Protein AF-A0A833RWP4-F1 (afdb_monomer_lite)

InterPro domains:
  IPR048855 Serine/threonine-protein phosphatase 2A regulatory subunit B'' subunit alpha/beta/delta, EF-hand [PF21161] (85-143)

Foldseek 3Di:
DDDDDDDPPPPPPPDPVVVVVVVVVVVPDPDPPPPVVVVVVVVVVVVVPPPPPPPDPPCPVVDDPPDDPPDDDDPPDPLVQLLVLLQVLLVPDVVSKDALVSLQSNCVSNVHDSVCSVVLCVQLVCVVVRIHHSVSSSVSSVD

Structure (mmCIF, N/CA/C/O backbone):
data_AF-A0A833RWP4-F1
#
_entry.id   AF-A0A833RWP4-F1
#
loop_
_atom_site.group_PDB
_atom_site.id
_atom_site.type_symbol
_atom_site.label_atom_id
_atom_site.label_alt_id
_atom_site.label_comp_id
_atom_site.label_asym_id
_atom_site.label_entity_id
_atom_site.label_seq_id
_atom_site.pdbx_PDB_ins_code
_atom_site.Cartn_x
_atom_site.Cartn_y
_atom_site.Cartn_z
_atom_site.occupancy
_atom_site.B_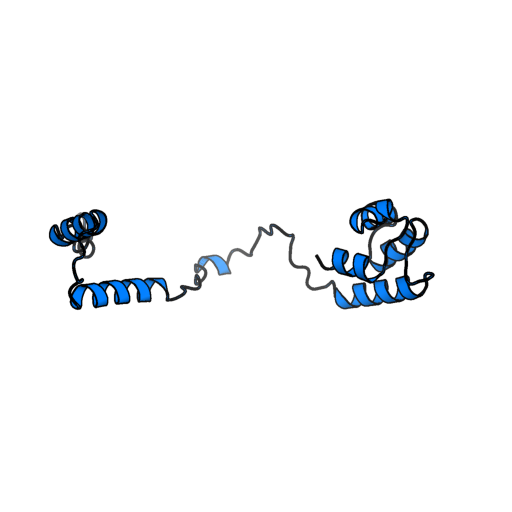iso_or_equiv
_atom_site.auth_seq_id
_atom_site.auth_comp_id
_atom_site.auth_asym_id
_atom_site.auth_atom_id
_atom_site.pdbx_PDB_model_num
ATOM 1 N N . MET A 1 1 ? -36.806 11.757 59.387 1.00 34.19 1 MET A N 1
ATOM 2 C CA . MET A 1 1 ? -35.600 11.684 60.246 1.00 34.19 1 MET A CA 1
ATOM 3 C C . MET A 1 1 ? -34.669 10.656 59.614 1.00 34.19 1 MET A C 1
ATOM 5 O O . MET A 1 1 ? -35.137 9.564 59.340 1.00 34.19 1 MET A O 1
ATOM 9 N N . ARG A 1 2 ? -33.546 11.095 59.019 1.00 34.88 2 ARG A N 1
ATOM 10 C CA . ARG A 1 2 ? -32.184 11.114 59.618 1.00 34.88 2 ARG A CA 1
ATOM 11 C C . ARG A 1 2 ? -31.725 9.684 59.952 1.00 34.88 2 ARG A C 1
ATOM 13 O O . ARG A 1 2 ? -32.341 9.083 60.816 1.00 34.88 2 ARG A O 1
ATOM 20 N N . ALA A 1 3 ? -30.813 9.045 59.218 1.00 35.41 3 ALA A N 1
ATOM 21 C CA . ALA A 1 3 ? -29.395 9.337 58.917 1.00 35.41 3 ALA A CA 1
ATOM 22 C C . ALA A 1 3 ? -28.571 8.172 59.514 1.00 35.41 3 ALA A C 1
ATOM 24 O O . ALA A 1 3 ? -28.760 7.845 60.678 1.00 35.41 3 ALA A O 1
ATOM 25 N N . ASP A 1 4 ? -27.783 7.484 58.678 1.00 38.22 4 ASP A N 1
ATOM 26 C CA . ASP A 1 4 ? -26.316 7.343 58.824 1.00 38.22 4 ASP A CA 1
ATOM 27 C C . ASP A 1 4 ? -25.888 6.164 59.727 1.00 38.22 4 ASP A C 1
ATOM 29 O O . ASP A 1 4 ? -26.556 5.843 60.694 1.00 38.22 4 ASP A O 1
ATOM 33 N N . MET A 1 5 ? -24.810 5.415 59.506 1.00 33.81 5 MET A N 1
ATOM 34 C CA . MET A 1 5 ? -23.661 5.573 58.625 1.00 33.81 5 MET A CA 1
ATOM 35 C C . MET A 1 5 ? -22.983 4.201 58.496 1.00 33.81 5 MET A C 1
ATOM 37 O O . MET A 1 5 ? -23.040 3.352 59.386 1.00 33.81 5 MET A O 1
ATOM 41 N N . ARG A 1 6 ? -22.293 4.025 57.375 1.00 50.62 6 ARG A N 1
ATOM 42 C CA . ARG A 1 6 ? -21.209 3.065 57.140 1.00 50.62 6 ARG A CA 1
ATOM 43 C C . ARG A 1 6 ? -20.374 2.785 58.396 1.00 50.62 6 ARG A C 1
ATOM 45 O O . ARG A 1 6 ? -19.827 3.718 58.969 1.00 50.62 6 ARG A O 1
ATOM 52 N N . LEU A 1 7 ? -20.161 1.514 58.746 1.00 42.75 7 LEU A N 1
ATOM 53 C CA . LEU A 1 7 ? -19.133 1.166 59.741 1.00 42.75 7 LEU A CA 1
ATOM 54 C C . LEU A 1 7 ? -18.584 -0.266 59.622 1.00 42.75 7 LEU A C 1
ATOM 56 O O . LEU A 1 7 ? -18.184 -0.874 60.606 1.00 42.75 7 LEU A O 1
ATOM 60 N N . ARG A 1 8 ? -18.512 -0.811 58.399 1.00 46.34 8 ARG A N 1
ATOM 61 C CA . ARG A 1 8 ? -17.727 -2.033 58.107 1.00 46.34 8 ARG A CA 1
ATOM 62 C C . ARG A 1 8 ? -16.390 -1.757 57.405 1.00 46.34 8 ARG A C 1
ATOM 64 O O . ARG A 1 8 ? -15.714 -2.693 57.006 1.00 46.34 8 ARG A O 1
ATOM 71 N N . ASP A 1 9 ? -15.988 -0.486 57.325 1.00 38.78 9 ASP A N 1
ATOM 72 C CA . ASP A 1 9 ? -14.748 -0.036 56.665 1.00 38.78 9 ASP A CA 1
ATOM 73 C C . ASP A 1 9 ? -13.666 0.468 57.646 1.00 38.78 9 ASP A C 1
ATOM 75 O O . ASP A 1 9 ? -12.576 0.865 57.248 1.00 38.78 9 ASP A O 1
ATOM 79 N N . LEU A 1 10 ? -13.931 0.458 58.958 1.00 42.38 10 LEU A N 1
ATOM 80 C CA . LEU A 1 10 ? -13.012 1.047 59.945 1.00 42.38 10 LEU A CA 1
ATOM 81 C C . LEU A 1 10 ? -11.942 0.091 60.488 1.00 42.38 10 LEU A C 1
ATOM 83 O O . LEU A 1 10 ? -11.020 0.540 61.160 1.00 42.38 10 LEU A O 1
ATOM 87 N N . SER A 1 11 ? -11.973 -1.200 60.145 1.00 44.47 11 SER A N 1
ATOM 88 C CA . SER A 1 11 ? -11.003 -2.154 60.706 1.00 44.47 11 SER A CA 1
ATOM 89 C C . SER A 1 11 ? -9.595 -2.060 60.105 1.00 44.47 11 SER A C 1
ATOM 91 O O . SER A 1 11 ? -8.667 -2.605 60.692 1.00 44.47 11 SER A O 1
ATOM 93 N N . LEU A 1 12 ? -9.402 -1.420 58.945 1.00 46.38 12 LEU A N 1
ATOM 94 C CA . LEU A 1 12 ? -8.106 -1.450 58.244 1.00 46.38 12 LEU A CA 1
ATOM 95 C C . LEU A 1 12 ? -7.245 -0.201 58.477 1.00 46.38 12 LEU A C 1
ATOM 97 O O . LEU A 1 12 ? -6.048 -0.223 58.205 1.00 46.38 12 LEU A O 1
ATOM 101 N N . ARG A 1 13 ? -7.833 0.891 58.985 1.00 45.78 13 ARG A N 1
ATOM 102 C CA . ARG A 1 13 ? -7.121 2.163 59.215 1.00 45.78 13 ARG A CA 1
ATOM 103 C C . ARG A 1 13 ? -6.704 2.406 60.664 1.00 45.78 13 ARG A C 1
ATOM 105 O O . ARG A 1 13 ? -5.991 3.372 60.914 1.00 45.78 13 ARG A O 1
ATOM 112 N N . GLN A 1 14 ? -7.131 1.558 61.594 1.00 48.16 14 GLN A N 1
ATOM 113 C CA . GLN A 1 14 ? -6.995 1.799 63.032 1.00 48.16 14 GLN A CA 1
ATOM 114 C C . GLN A 1 14 ? -6.242 0.683 63.756 1.00 48.16 14 GLN A C 1
ATOM 116 O O . GLN A 1 14 ? -6.437 0.485 64.949 1.00 48.16 14 GLN A O 1
ATOM 121 N N . ASP A 1 15 ? -5.387 -0.042 63.034 1.00 47.50 15 ASP A N 1
ATOM 122 C CA . ASP A 1 15 ? -4.492 -1.026 63.632 1.00 47.50 15 ASP A CA 1
ATOM 123 C C . ASP A 1 15 ? -3.095 -0.387 63.793 1.00 47.50 15 ASP A C 1
ATOM 125 O O . ASP A 1 15 ? -2.346 -0.287 62.811 1.00 47.50 15 ASP A O 1
ATOM 129 N N . PRO A 1 16 ? -2.768 0.170 64.979 1.00 53.28 16 PRO A N 1
ATOM 130 C CA . PRO A 1 16 ? -1.506 0.873 65.215 1.00 53.28 16 PRO A CA 1
ATOM 131 C C . PRO A 1 16 ? -0.289 -0.041 65.017 1.00 53.28 16 PRO A C 1
ATOM 133 O O . PRO A 1 16 ? 0.765 0.438 64.592 1.00 53.28 16 PRO A O 1
ATOM 136 N N . ASP A 1 17 ? -0.469 -1.349 65.215 1.00 59.44 17 ASP A N 1
ATOM 137 C CA . ASP A 1 17 ? 0.570 -2.367 65.061 1.00 59.44 17 ASP A CA 1
ATOM 138 C C . ASP A 1 17 ? 1.024 -2.491 63.600 1.00 59.44 17 ASP A C 1
ATOM 140 O O . ASP A 1 17 ? 2.218 -2.482 63.302 1.00 59.44 17 ASP A O 1
ATOM 144 N N . LEU A 1 18 ? 0.087 -2.478 62.645 1.00 57.81 18 LEU A N 1
ATOM 145 C CA . LEU A 1 18 ? 0.407 -2.646 61.222 1.00 57.81 18 LEU A CA 1
ATOM 146 C C . LEU A 1 18 ? 1.238 -1.477 60.668 1.00 57.81 18 LEU A C 1
ATOM 148 O O . LEU A 1 18 ? 2.107 -1.657 59.810 1.00 57.81 18 LEU A O 1
ATOM 152 N N . ARG A 1 19 ? 0.982 -0.257 61.160 1.00 59.06 19 ARG A N 1
ATOM 153 C CA . ARG A 1 19 ? 1.731 0.942 60.756 1.00 59.06 19 ARG A CA 1
ATOM 154 C C . ARG A 1 19 ? 3.154 0.913 61.314 1.00 59.06 19 ARG A C 1
ATOM 156 O O . ARG A 1 19 ? 4.088 1.326 60.627 1.00 59.06 19 ARG A O 1
ATOM 163 N N . GLN A 1 20 ? 3.314 0.398 62.530 1.00 59.69 20 GLN A N 1
ATOM 164 C CA . GLN A 1 20 ? 4.598 0.229 63.202 1.00 59.69 20 GLN A CA 1
ATOM 165 C C . GLN A 1 20 ? 5.426 -0.906 62.576 1.00 59.69 20 GLN A C 1
ATOM 167 O O . GLN A 1 20 ? 6.637 -0.754 62.400 1.00 59.69 20 GLN A O 1
ATOM 172 N N . GLU A 1 21 ? 4.778 -1.985 62.133 1.00 61.53 21 GLU A N 1
ATOM 173 C CA . GLU A 1 21 ? 5.408 -3.084 61.394 1.00 61.53 21 GLU A CA 1
ATOM 174 C C . GLU A 1 21 ? 5.876 -2.652 59.992 1.00 61.53 21 GLU A C 1
ATOM 176 O O . GLU A 1 21 ? 7.023 -2.913 59.625 1.00 61.53 21 GLU A O 1
ATOM 181 N N . LEU A 1 22 ? 5.065 -1.901 59.231 1.00 60.78 22 LEU A N 1
ATOM 182 C CA . LEU A 1 22 ? 5.480 -1.337 57.932 1.00 60.78 22 LEU A CA 1
ATOM 183 C C . LEU A 1 22 ? 6.630 -0.328 58.072 1.00 60.78 22 LEU A C 1
ATOM 185 O O . LEU A 1 22 ? 7.562 -0.331 57.266 1.00 60.78 22 LEU A O 1
ATOM 189 N N . ALA A 1 23 ? 6.597 0.511 59.112 1.00 63.44 23 ALA A N 1
ATOM 190 C CA . ALA A 1 23 ? 7.672 1.456 59.415 1.00 63.44 23 ALA A CA 1
ATOM 191 C C . ALA A 1 23 ? 8.965 0.767 59.892 1.00 63.44 23 ALA A C 1
ATOM 193 O O . ALA A 1 23 ? 10.047 1.345 59.787 1.00 63.44 23 ALA A O 1
ATOM 194 N N . SER A 1 24 ? 8.874 -0.452 60.425 1.00 59.69 24 SER A N 1
ATOM 195 C CA . SER A 1 24 ? 10.036 -1.263 60.814 1.00 59.69 24 SER A CA 1
ATOM 196 C C . SER A 1 24 ? 10.620 -2.020 59.615 1.00 59.69 24 SER A C 1
ATOM 198 O O . SER A 1 24 ? 11.838 -2.097 59.483 1.00 59.69 24 SER A O 1
ATOM 200 N N . LEU A 1 25 ? 9.771 -2.461 58.677 1.00 59.75 25 LEU A N 1
ATOM 201 C CA . LEU A 1 25 ? 10.186 -3.035 57.390 1.00 59.75 25 LEU A CA 1
ATOM 202 C C . LEU A 1 25 ? 10.921 -2.006 56.512 1.00 59.75 25 LEU A C 1
ATOM 204 O O . LEU A 1 25 ? 11.966 -2.306 55.943 1.00 59.75 25 LEU A O 1
ATOM 208 N N . ALA A 1 26 ? 10.416 -0.768 56.448 1.00 57.75 26 ALA A N 1
ATOM 209 C CA . ALA A 1 26 ? 11.039 0.323 55.692 1.00 57.75 26 ALA A CA 1
ATOM 210 C C . ALA A 1 26 ? 12.413 0.751 56.246 1.00 57.75 26 ALA A C 1
ATOM 212 O O . ALA A 1 26 ? 13.195 1.373 55.531 1.00 57.75 26 ALA A O 1
ATOM 213 N N . ARG A 1 27 ? 12.714 0.413 57.508 1.00 60.09 27 ARG A N 1
ATOM 214 C CA . ARG A 1 27 ? 14.002 0.685 58.164 1.00 60.09 27 ARG A CA 1
ATOM 215 C C . ARG A 1 27 ? 15.031 -0.441 57.998 1.00 60.09 27 ARG A C 1
ATOM 217 O O . ARG A 1 27 ? 16.122 -0.326 58.543 1.00 60.09 27 ARG A O 1
ATOM 224 N N . GLY A 1 28 ? 14.715 -1.492 57.234 1.00 56.56 28 GLY A N 1
ATOM 225 C CA . GLY A 1 28 ? 15.675 -2.542 56.880 1.00 56.56 28 GLY A CA 1
ATOM 226 C C . GLY A 1 28 ? 16.043 -3.478 58.033 1.00 56.56 28 GLY A C 1
ATOM 227 O O . GLY A 1 28 ? 17.119 -4.062 58.019 1.00 56.56 28 GLY A O 1
ATOM 228 N N . CYS A 1 29 ? 15.182 -3.624 59.044 1.00 55.47 29 CYS A N 1
ATOM 229 C CA . CYS A 1 29 ? 15.379 -4.661 60.051 1.00 55.47 29 CYS A CA 1
ATOM 230 C C . CYS A 1 29 ? 15.050 -6.029 59.437 1.00 55.47 29 CYS A C 1
ATOM 232 O O . CYS A 1 29 ? 13.914 -6.251 59.013 1.00 55.47 29 CYS A O 1
ATOM 234 N N . ASP A 1 30 ? 16.026 -6.942 59.432 1.00 54.72 30 ASP A N 1
ATOM 235 C CA . ASP A 1 30 ? 15.910 -8.341 58.995 1.00 54.72 30 ASP A CA 1
ATOM 236 C C . ASP A 1 30 ? 15.014 -9.165 59.936 1.00 54.72 30 ASP A C 1
ATOM 238 O O . ASP A 1 30 ? 15.427 -10.130 60.583 1.00 54.72 30 ASP A O 1
ATOM 242 N N . PHE A 1 31 ? 13.747 -8.778 60.047 1.00 48.62 31 PHE A N 1
ATOM 243 C CA . PHE A 1 31 ? 12.767 -9.550 60.781 1.00 48.62 31 PHE A CA 1
ATOM 244 C C . PHE A 1 31 ? 12.340 -10.724 59.905 1.00 48.62 31 PHE A C 1
ATOM 246 O O . PHE A 1 31 ? 11.753 -10.545 58.832 1.00 48.62 31 PHE A O 1
ATOM 253 N N . VAL A 1 32 ? 12.608 -11.948 60.363 1.00 56.78 32 VAL A N 1
ATOM 254 C CA . VAL A 1 32 ? 11.965 -13.145 59.817 1.00 56.78 32 VAL A CA 1
ATOM 255 C C . VAL A 1 32 ? 10.464 -12.970 60.026 1.00 56.78 32 VAL A C 1
ATOM 257 O O . VAL A 1 32 ? 9.928 -13.256 61.092 1.00 56.78 32 VAL A O 1
ATOM 260 N N . LEU A 1 33 ? 9.794 -12.455 58.993 1.00 54.38 33 LEU A N 1
ATOM 261 C CA . LEU A 1 33 ? 8.356 -12.221 58.960 1.00 54.38 33 LEU A CA 1
ATOM 262 C C . LEU A 1 33 ? 7.622 -13.450 59.519 1.00 54.38 33 LEU A C 1
ATOM 264 O O . LEU A 1 33 ? 7.734 -14.529 58.914 1.00 54.38 33 LEU A O 1
ATOM 268 N N . PRO A 1 34 ? 6.865 -13.314 60.628 1.00 57.75 34 PRO A N 1
ATOM 269 C CA . PRO A 1 34 ? 6.107 -14.413 61.200 1.00 57.75 34 PRO A CA 1
ATOM 270 C C . PRO A 1 34 ? 5.225 -15.039 60.122 1.00 57.75 34 PRO A C 1
ATOM 272 O O . PRO A 1 34 ? 4.631 -14.333 59.304 1.00 57.75 34 PRO A O 1
ATOM 275 N N . SER A 1 35 ? 5.098 -16.367 60.103 1.00 56.72 35 SER A N 1
ATOM 276 C CA . SER A 1 35 ? 4.358 -17.103 59.059 1.00 56.72 35 SER A CA 1
ATOM 277 C C . SER A 1 35 ? 2.920 -16.606 58.836 1.00 56.72 35 SER A C 1
ATOM 279 O O . SER A 1 35 ? 2.370 -16.765 57.743 1.00 56.72 35 SER A O 1
ATOM 281 N N . ARG A 1 36 ? 2.314 -15.949 59.835 1.00 57.09 36 ARG A N 1
ATOM 282 C CA . ARG A 1 36 ? 1.007 -15.286 59.703 1.00 57.09 36 ARG A CA 1
ATOM 283 C C . ARG A 1 36 ? 1.037 -14.083 58.753 1.00 57.09 36 ARG A C 1
ATOM 285 O O . ARG A 1 36 ? 0.096 -13.898 57.985 1.00 57.09 36 ARG A O 1
ATOM 292 N N . PHE A 1 37 ? 2.122 -13.314 58.746 1.00 59.56 37 PHE A N 1
ATOM 293 C CA . PHE A 1 37 ? 2.287 -12.141 57.891 1.00 59.56 37 PHE A CA 1
ATOM 294 C C . PHE A 1 37 ? 2.510 -12.536 56.427 1.00 59.56 37 PHE A C 1
ATOM 296 O O . PHE A 1 37 ? 1.868 -11.995 55.528 1.00 59.56 37 PHE A O 1
ATOM 303 N N . LYS A 1 38 ? 3.313 -13.583 56.179 1.00 61.28 38 LYS A N 1
ATOM 304 C CA . LYS A 1 38 ? 3.478 -14.169 54.834 1.00 61.28 38 LYS A CA 1
ATOM 305 C C . LYS A 1 38 ? 2.152 -14.690 54.264 1.00 61.28 38 LYS A C 1
ATOM 307 O O . LYS A 1 38 ? 1.884 -14.492 53.081 1.00 61.28 38 LYS A O 1
ATOM 312 N N . LYS A 1 39 ? 1.293 -15.303 55.094 1.00 62.34 39 LYS A N 1
ATOM 313 C CA . LYS A 1 39 ? -0.064 -15.718 54.682 1.00 62.34 39 LYS A CA 1
ATOM 314 C C . LYS A 1 39 ? -0.954 -14.523 54.322 1.00 62.34 39 LYS A C 1
ATOM 316 O O . LYS A 1 39 ? -1.614 -14.575 53.289 1.00 62.34 39 LYS A O 1
ATOM 321 N N . ARG A 1 40 ? -0.942 -13.444 55.118 1.00 59.94 40 ARG A N 1
ATOM 322 C CA . ARG A 1 40 ? -1.719 -12.219 54.830 1.00 59.94 40 ARG A CA 1
ATOM 323 C C . ARG A 1 40 ? -1.253 -11.521 53.550 1.00 59.94 40 ARG A C 1
ATOM 325 O O . ARG A 1 40 ? -2.093 -11.143 52.743 1.00 59.94 40 ARG A O 1
ATOM 332 N N . LEU A 1 41 ? 0.057 -11.421 53.320 1.00 61.50 41 LEU A N 1
ATOM 333 C CA . LEU A 1 41 ? 0.611 -10.851 52.085 1.00 61.50 41 LEU A CA 1
ATOM 334 C C . LEU A 1 41 ? 0.249 -11.680 50.849 1.00 61.50 41 LEU A C 1
ATOM 336 O O . LEU A 1 41 ? -0.171 -11.114 49.843 1.00 61.50 41 LEU A O 1
ATOM 340 N N . LYS A 1 42 ? 0.340 -13.016 50.922 1.00 61.12 42 LYS A N 1
ATOM 341 C CA . LYS A 1 42 ? -0.090 -13.880 49.811 1.00 61.12 42 LYS A CA 1
ATOM 342 C C . LYS A 1 42 ? -1.591 -13.777 49.537 1.00 61.12 42 LYS A C 1
ATOM 344 O O . LYS A 1 42 ? -1.974 -13.735 48.374 1.00 61.12 42 LYS A O 1
ATOM 349 N N . ALA A 1 43 ? -2.423 -13.673 50.576 1.00 59.97 43 ALA A N 1
ATOM 350 C CA . ALA A 1 43 ? -3.859 -13.453 50.410 1.00 59.97 43 ALA A CA 1
ATOM 351 C C . ALA A 1 43 ? -4.156 -12.113 49.709 1.00 59.97 43 ALA A C 1
ATOM 353 O O . ALA A 1 43 ? -4.962 -12.074 48.785 1.00 59.97 43 ALA A O 1
ATOM 354 N N . PHE A 1 44 ? -3.451 -11.036 50.069 1.00 57.34 44 PHE A N 1
ATOM 355 C CA . PHE A 1 44 ? -3.568 -9.742 49.385 1.00 57.34 44 PHE A CA 1
ATOM 356 C C . PHE A 1 44 ? -3.085 -9.786 47.927 1.00 57.34 44 PHE A C 1
ATOM 358 O O . PHE A 1 44 ? -3.713 -9.199 47.047 1.00 57.34 44 PHE A O 1
ATOM 365 N N . GLN A 1 45 ? -1.998 -10.508 47.649 1.00 58.72 45 GLN A N 1
ATOM 366 C CA . GLN A 1 45 ? -1.455 -10.644 46.296 1.00 58.72 45 GLN A CA 1
ATOM 367 C C . GLN A 1 45 ? -2.374 -11.484 45.390 1.00 58.72 45 GLN A C 1
ATOM 369 O O . GLN A 1 45 ? -2.493 -11.187 44.203 1.00 58.72 45 GLN A O 1
ATOM 374 N N . GLN A 1 46 ? -3.084 -12.472 45.950 1.00 56.16 46 GLN A N 1
ATOM 375 C CA . GLN A 1 46 ? -4.065 -13.292 45.229 1.00 56.16 46 GLN A CA 1
ATOM 376 C C . GLN A 1 46 ? -5.343 -12.513 44.868 1.00 56.16 46 GLN A C 1
ATOM 378 O O . GLN A 1 46 ? -5.923 -12.751 43.812 1.00 56.16 46 GLN A O 1
ATOM 383 N N . VAL A 1 47 ? -5.748 -11.536 45.690 1.00 50.81 47 VAL A N 1
ATOM 384 C CA . VAL A 1 47 ? -6.872 -10.633 45.36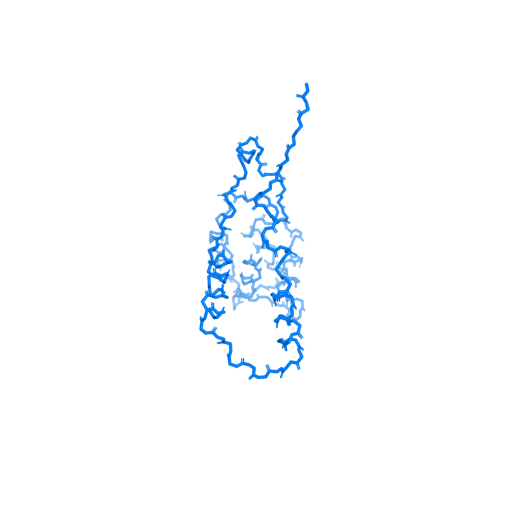9 1.00 50.81 47 VAL A CA 1
ATOM 385 C C . VAL A 1 47 ? -6.515 -9.680 44.219 1.00 50.81 47 VAL A C 1
ATOM 387 O O . VAL A 1 47 ? -7.364 -9.407 43.381 1.00 50.81 47 VAL A O 1
ATOM 390 N N . GLN A 1 48 ? -5.256 -9.244 44.118 1.00 50.94 48 GLN A N 1
ATOM 391 C CA . GLN A 1 48 ? -4.767 -8.384 43.025 1.00 50.94 48 GLN A CA 1
ATOM 392 C C . GLN A 1 48 ? -4.468 -9.150 41.717 1.00 50.94 48 GLN A C 1
ATOM 394 O O . GLN A 1 48 ? -4.493 -8.560 40.642 1.00 50.94 48 GLN A O 1
ATOM 399 N N . THR A 1 49 ? -4.183 -10.460 41.778 1.00 42.19 49 THR A N 1
ATOM 400 C CA . THR A 1 49 ? -3.888 -11.293 40.586 1.00 42.19 49 THR A CA 1
ATOM 401 C C . THR A 1 49 ? -5.096 -12.012 40.005 1.00 42.19 49 THR A C 1
ATOM 403 O O . THR A 1 49 ? -4.988 -12.601 38.925 1.00 42.19 49 THR A O 1
ATOM 406 N N . ARG A 1 50 ? -6.278 -11.913 40.626 1.00 43.88 50 ARG A N 1
ATOM 407 C CA . ARG A 1 50 ? -7.507 -12.149 39.874 1.00 43.88 50 ARG A CA 1
ATOM 408 C C . ARG A 1 50 ? -7.655 -10.965 38.931 1.00 43.88 50 ARG A C 1
ATOM 410 O O . ARG A 1 50 ? -8.159 -9.924 39.323 1.00 43.88 50 ARG A O 1
ATOM 417 N N . LYS A 1 51 ? -7.138 -11.143 37.714 1.00 43.25 51 LYS A N 1
ATOM 418 C CA . LYS A 1 51 ? -7.396 -10.325 36.532 1.00 43.25 51 LYS A CA 1
ATOM 419 C C . LYS A 1 51 ? -8.903 -10.089 36.472 1.00 43.25 51 LYS A C 1
ATOM 421 O O . LYS A 1 51 ? -9.650 -10.925 35.971 1.00 43.25 51 LYS A O 1
ATOM 426 N N . GLU A 1 52 ? -9.339 -8.997 37.085 1.00 48.66 52 GLU A N 1
ATOM 427 C CA . GLU A 1 52 ? -10.656 -8.434 36.892 1.00 48.66 52 GLU A CA 1
ATOM 428 C C . GLU A 1 52 ? -10.618 -7.922 35.461 1.00 48.66 52 GLU A C 1
ATOM 430 O O . GLU A 1 52 ? -10.133 -6.833 35.164 1.00 48.66 52 GLU A O 1
ATOM 435 N N . GLU A 1 53 ? -10.996 -8.807 34.541 1.00 56.34 53 GLU A N 1
ATOM 436 C CA . GLU A 1 53 ? -11.505 -8.368 33.260 1.00 56.34 53 GLU A CA 1
ATOM 437 C C . GLU A 1 53 ? -12.631 -7.383 33.593 1.00 56.34 53 GLU A C 1
ATOM 439 O O . GLU A 1 53 ? -13.568 -7.782 34.294 1.00 56.34 53 GLU A O 1
ATOM 444 N N . PRO A 1 54 ? -12.523 -6.101 33.201 1.00 47.69 54 PRO A N 1
ATOM 445 C CA . PRO A 1 54 ? -13.550 -5.132 33.528 1.00 47.69 54 PRO A CA 1
ATOM 446 C C . PRO A 1 54 ? -14.834 -5.588 32.843 1.00 47.69 54 PRO A C 1
ATOM 448 O O . PRO A 1 54 ? -14.983 -5.433 31.631 1.00 47.69 54 PRO A O 1
ATOM 451 N N . LEU A 1 55 ? -15.756 -6.176 33.608 1.00 59.50 55 LEU A N 1
ATOM 452 C CA . LEU A 1 55 ? -17.113 -6.381 33.132 1.00 59.50 55 LEU A CA 1
ATOM 453 C C . LEU A 1 55 ? -17.636 -4.991 32.774 1.00 59.50 55 LEU A C 1
ATOM 455 O O . LEU A 1 55 ? -17.622 -4.099 33.633 1.00 59.50 55 LEU A O 1
ATOM 459 N N . PRO A 1 56 ? -18.028 -4.755 31.513 1.00 59.34 56 PRO A N 1
ATOM 460 C CA . PRO A 1 56 ? -18.382 -3.417 31.107 1.00 59.34 56 PRO A CA 1
ATOM 461 C C . PRO A 1 56 ? -19.619 -2.995 31.919 1.00 59.34 56 PRO A C 1
ATOM 463 O O . PRO A 1 56 ? -20.546 -3.794 32.096 1.00 59.34 56 PRO A O 1
ATOM 466 N N . PRO A 1 57 ? -19.647 -1.764 32.464 1.00 56.38 57 PRO A N 1
ATOM 467 C CA . PRO A 1 57 ? -20.782 -1.286 33.244 1.00 56.38 57 PRO A CA 1
ATOM 468 C C . PRO A 1 57 ? -22.057 -1.423 32.407 1.00 56.38 57 PRO A C 1
ATOM 470 O O . PRO A 1 57 ? -22.019 -1.227 31.194 1.00 56.38 57 PRO A O 1
ATOM 473 N N . ALA A 1 58 ? -23.192 -1.745 33.029 1.00 56.88 58 ALA A N 1
ATOM 474 C CA . ALA A 1 58 ? -24.457 -2.041 32.341 1.00 56.88 58 ALA A CA 1
ATOM 475 C C . ALA A 1 58 ? -24.946 -0.937 31.363 1.00 56.88 58 ALA A C 1
ATOM 477 O O . ALA A 1 58 ? -25.769 -1.211 30.493 1.00 56.88 58 ALA A O 1
ATOM 478 N N . ALA A 1 59 ? -24.399 0.284 31.448 1.00 57.75 59 ALA A N 1
ATOM 479 C CA . ALA A 1 59 ? -24.606 1.383 30.497 1.00 57.75 59 ALA A CA 1
ATOM 480 C C . ALA A 1 59 ? -23.919 1.188 29.122 1.00 57.75 59 ALA A C 1
ATOM 482 O O . ALA A 1 59 ? -24.269 1.849 28.151 1.00 57.75 59 ALA A O 1
ATOM 483 N N . SER A 1 60 ? -22.961 0.266 29.011 1.00 56.62 60 SER A N 1
ATOM 484 C CA . SER A 1 60 ? -22.220 -0.043 27.774 1.00 56.62 60 SER A CA 1
ATOM 485 C C . SER A 1 60 ? -23.064 -0.701 26.675 1.00 56.62 60 SER A C 1
ATOM 487 O O . SER A 1 60 ? -22.635 -0.744 25.527 1.00 56.62 60 SER A O 1
ATOM 489 N N . ARG A 1 61 ? -24.269 -1.200 26.993 1.00 62.62 61 ARG A N 1
ATOM 490 C CA . ARG A 1 61 ? -25.194 -1.751 25.986 1.00 62.62 61 ARG A CA 1
ATOM 491 C C . ARG A 1 61 ? -25.987 -0.678 25.238 1.00 62.62 61 ARG A C 1
ATOM 493 O O . ARG A 1 61 ? -26.448 -0.963 24.139 1.00 62.62 61 ARG A O 1
ATOM 500 N N . SER A 1 62 ? -26.184 0.512 25.815 1.00 80.31 62 SER A N 1
ATOM 501 C CA . SER A 1 62 ? -27.021 1.562 25.209 1.00 80.31 62 SER A CA 1
ATOM 502 C C . SER A 1 62 ? -26.234 2.567 24.370 1.00 80.31 62 SER A C 1
ATOM 504 O O . SER A 1 62 ? -26.807 3.165 23.462 1.00 80.31 62 SER A O 1
ATOM 506 N N . ILE A 1 63 ? -24.937 2.744 24.637 1.00 84.31 63 ILE A N 1
ATOM 507 C CA . ILE A 1 63 ? -24.071 3.671 23.901 1.00 84.31 63 ILE A CA 1
ATOM 508 C C . ILE A 1 63 ? -23.010 2.862 23.144 1.00 84.31 63 ILE A C 1
ATOM 510 O O . ILE A 1 63 ? -22.100 2.320 23.775 1.00 84.31 63 ILE A O 1
ATOM 514 N N . PRO A 1 64 ? -23.094 2.779 21.803 1.00 88.44 64 PRO A N 1
ATOM 515 C CA . PRO A 1 64 ? -22.061 2.150 20.988 1.00 88.44 64 PRO A CA 1
ATOM 516 C C . PRO A 1 64 ? -20.700 2.832 21.163 1.00 88.44 64 PRO A C 1
ATOM 518 O O . PRO A 1 64 ? -20.622 4.031 21.442 1.00 88.44 64 PRO A O 1
ATOM 521 N N . THR A 1 65 ? -19.611 2.097 20.925 1.00 88.31 65 THR A N 1
ATOM 522 C CA . THR A 1 65 ? -18.271 2.693 20.844 1.00 88.31 65 THR A CA 1
ATOM 523 C C . THR A 1 65 ? -18.266 3.787 19.774 1.00 88.31 65 THR A C 1
ATOM 525 O O . THR A 1 65 ? -18.505 3.517 18.599 1.00 88.31 65 THR A O 1
ATOM 528 N N . PHE A 1 66 ? -18.012 5.033 20.177 1.00 90.75 66 PHE A N 1
ATOM 529 C CA . PHE A 1 66 ? -18.025 6.197 19.281 1.00 90.75 66 PHE A CA 1
ATOM 530 C C . PHE A 1 66 ? -16.629 6.781 19.026 1.00 90.75 66 PHE A C 1
ATOM 532 O O . PHE A 1 66 ? -16.442 7.517 18.058 1.00 90.75 66 PHE A O 1
ATOM 539 N N . TYR A 1 67 ? -15.642 6.434 19.856 1.00 92.88 67 TYR A N 1
ATOM 540 C CA . TYR A 1 67 ? -14.266 6.912 19.751 1.00 92.88 67 TYR A CA 1
ATOM 541 C C . TYR A 1 67 ? -13.316 5.785 19.336 1.00 92.88 67 TYR A C 1
ATOM 543 O O . TYR A 1 67 ? -13.253 4.746 19.990 1.00 92.88 67 TYR A O 1
ATOM 551 N N . PHE A 1 68 ? -12.562 6.012 18.256 1.00 93.25 68 PHE A N 1
ATOM 552 C CA . PHE A 1 68 ? -11.639 5.036 17.675 1.00 93.25 68 PHE A CA 1
ATOM 553 C C . PHE A 1 68 ? -10.299 5.708 17.322 1.00 93.25 68 PHE A C 1
ATOM 555 O O . PHE A 1 68 ? -10.180 6.285 16.239 1.00 93.25 68 PHE A O 1
ATOM 562 N N . PRO A 1 69 ? -9.268 5.627 18.188 1.00 93.94 69 PRO A N 1
ATOM 563 C CA . PRO A 1 69 ? -7.976 6.297 17.975 1.00 93.94 69 PRO A CA 1
ATOM 564 C C . PRO A 1 69 ? -7.259 5.915 16.673 1.00 93.94 69 PRO A C 1
ATOM 566 O O . PRO A 1 69 ? -6.449 6.679 16.159 1.00 93.94 69 PRO A O 1
ATOM 569 N N . ARG A 1 70 ? -7.528 4.710 16.160 1.00 88.62 70 ARG A N 1
ATOM 570 C CA . ARG A 1 70 ? -6.922 4.144 14.944 1.00 88.62 70 ARG A CA 1
ATOM 571 C C . ARG A 1 70 ? -7.901 4.076 13.767 1.00 88.62 70 ARG A C 1
ATOM 573 O O . ARG A 1 70 ? -7.628 3.398 12.787 1.00 88.62 70 ARG A O 1
ATOM 580 N N . GLY A 1 71 ? -9.029 4.778 13.863 1.00 89.94 71 GLY A N 1
ATOM 581 C CA . GLY A 1 71 ? -10.125 4.655 12.910 1.00 89.94 71 GLY A CA 1
ATOM 582 C C . GLY A 1 71 ? -11.060 3.496 13.246 1.00 89.94 71 GLY A C 1
ATOM 583 O O . GLY A 1 71 ? -10.748 2.619 14.054 1.00 89.94 71 GLY A O 1
ATOM 584 N N . ARG A 1 72 ? -12.259 3.534 12.661 1.00 88.81 72 ARG A N 1
ATOM 585 C CA . ARG A 1 72 ? -13.267 2.490 12.865 1.00 88.81 72 ARG A CA 1
ATOM 586 C C . ARG A 1 72 ? -12.781 1.183 12.233 1.00 88.81 72 ARG A C 1
ATOM 588 O O . ARG A 1 72 ? -12.277 1.243 11.110 1.00 88.81 72 ARG A O 1
ATOM 595 N N . PRO A 1 73 ? -12.948 0.029 12.899 1.00 86.25 73 PRO A N 1
ATOM 596 C CA . PRO A 1 73 ? -12.690 -1.252 12.259 1.00 86.25 73 PRO A CA 1
ATOM 597 C C . PRO A 1 73 ? -13.591 -1.358 11.022 1.00 86.25 73 PRO A C 1
ATOM 599 O O . PRO A 1 73 ? -14.807 -1.205 11.119 1.00 86.25 73 PRO A O 1
ATOM 602 N N . GLN A 1 74 ? -12.984 -1.515 9.847 1.00 76.19 74 GLN A N 1
ATOM 603 C CA . GLN A 1 74 ? -13.705 -1.832 8.619 1.00 76.19 74 GLN A CA 1
ATOM 604 C C . GLN A 1 74 ? -13.637 -3.339 8.405 1.00 76.19 74 GLN A C 1
ATOM 606 O O . GLN A 1 74 ? -12.552 -3.892 8.248 1.00 76.19 74 GLN A O 1
ATOM 611 N N . ASP A 1 75 ? -14.796 -3.985 8.334 1.00 62.94 75 ASP A N 1
ATOM 612 C CA . ASP A 1 75 ? -14.910 -5.442 8.194 1.00 62.94 75 ASP A CA 1
ATOM 613 C C . ASP A 1 75 ? -14.622 -5.960 6.769 1.00 62.94 75 ASP A C 1
ATOM 615 O O . ASP A 1 75 ? -14.783 -7.144 6.486 1.00 62.94 75 ASP A O 1
ATOM 619 N N . THR A 1 76 ? -14.222 -5.094 5.831 1.00 60.94 76 THR A N 1
ATOM 620 C CA . THR A 1 76 ? -14.319 -5.391 4.389 1.00 60.94 76 THR A CA 1
ATOM 621 C C . THR A 1 76 ? -13.002 -5.402 3.623 1.00 60.94 76 THR A C 1
ATOM 623 O O . THR A 1 76 ? -12.972 -5.885 2.488 1.00 60.94 76 THR A O 1
ATOM 626 N N . VAL A 1 77 ? -11.896 -4.921 4.196 1.00 68.25 77 VAL A N 1
ATOM 627 C CA . VAL A 1 77 ? -10.609 -4.937 3.489 1.00 68.25 77 VAL A CA 1
ATOM 628 C C . VAL A 1 77 ? -9.875 -6.226 3.830 1.00 68.25 77 VAL A C 1
ATOM 630 O O . VAL A 1 77 ? -9.191 -6.326 4.845 1.00 68.25 77 VAL A O 1
ATOM 633 N N . ASN A 1 78 ? -10.012 -7.231 2.966 1.00 83.62 78 ASN A N 1
ATOM 634 C CA . ASN A 1 78 ? -9.211 -8.444 3.066 1.00 83.62 78 ASN A CA 1
ATOM 635 C C . ASN A 1 78 ? -7.750 -8.104 2.719 1.00 83.62 78 ASN A C 1
ATOM 637 O O . ASN A 1 78 ? -7.362 -8.080 1.547 1.00 83.62 78 ASN A O 1
ATOM 641 N N . ILE A 1 79 ? -6.957 -7.807 3.749 1.00 87.69 79 ILE A N 1
ATOM 642 C CA . ILE A 1 79 ? -5.548 -7.410 3.647 1.00 87.69 79 ILE A CA 1
ATOM 643 C C . ILE A 1 79 ? -4.745 -8.432 2.832 1.00 87.69 79 ILE A C 1
ATOM 645 O O . ILE A 1 79 ? -3.952 -8.037 1.979 1.00 87.69 79 ILE A O 1
ATOM 649 N N . ASP A 1 80 ? -5.010 -9.729 2.996 1.00 90.38 80 ASP A N 1
ATOM 650 C CA . ASP A 1 80 ? -4.305 -10.779 2.257 1.00 90.38 80 ASP A CA 1
ATOM 651 C C . ASP A 1 80 ? -4.598 -10.724 0.752 1.00 90.38 80 ASP A C 1
ATOM 653 O O . ASP A 1 80 ? -3.698 -10.915 -0.065 1.00 90.38 80 ASP A O 1
ATOM 657 N N . THR A 1 81 ? -5.825 -10.368 0.350 1.00 92.38 81 THR A N 1
ATOM 658 C CA . THR A 1 81 ? -6.140 -10.180 -1.080 1.00 92.38 81 THR A CA 1
ATOM 659 C C . THR A 1 81 ? -5.407 -8.989 -1.689 1.00 92.38 81 THR A C 1
ATOM 661 O O . THR A 1 81 ? -5.010 -9.047 -2.856 1.00 92.38 81 THR A O 1
ATOM 664 N N . VAL A 1 82 ? -5.210 -7.914 -0.920 1.00 92.81 82 VAL A N 1
ATOM 665 C CA . VAL A 1 82 ? -4.443 -6.740 -1.359 1.00 92.81 82 VAL A CA 1
ATOM 666 C C . VAL A 1 82 ? -2.967 -7.105 -1.480 1.00 92.81 82 VAL A C 1
ATOM 668 O O . VAL A 1 82 ? -2.343 -6.799 -2.493 1.00 92.81 82 VAL A O 1
ATOM 671 N N . ILE A 1 83 ? -2.425 -7.840 -0.511 1.00 94.38 83 ILE A N 1
ATOM 672 C CA . ILE A 1 83 ? -1.032 -8.297 -0.531 1.00 94.38 83 ILE A CA 1
ATOM 673 C C . ILE A 1 83 ? -0.772 -9.223 -1.717 1.00 94.38 83 ILE A C 1
ATOM 675 O O . ILE A 1 83 ? 0.169 -8.983 -2.466 1.00 94.38 83 ILE A O 1
ATOM 679 N N . ALA A 1 84 ? -1.657 -10.185 -1.984 1.00 95.62 84 ALA A N 1
ATOM 680 C CA . ALA A 1 84 ? -1.532 -11.051 -3.153 1.00 95.62 84 ALA A CA 1
ATOM 681 C C . ALA A 1 84 ? -1.552 -10.258 -4.477 1.00 95.62 84 ALA A C 1
ATOM 683 O O . ALA A 1 84 ? -0.868 -10.615 -5.437 1.00 95.62 84 ALA A O 1
ATOM 684 N N . LYS A 1 85 ? -2.319 -9.158 -4.562 1.00 96.25 85 LYS A N 1
ATOM 685 C CA . LYS A 1 85 ? -2.290 -8.255 -5.731 1.00 96.25 85 LYS A CA 1
ATOM 686 C C . LYS A 1 85 ? -0.970 -7.495 -5.833 1.00 96.25 85 LYS A C 1
ATOM 688 O O . LYS A 1 85 ? -0.457 -7.337 -6.941 1.00 96.25 85 LYS A O 1
ATOM 693 N N . ILE A 1 86 ? -0.434 -7.029 -4.708 1.00 96.06 86 ILE A N 1
ATOM 694 C CA . ILE A 1 86 ? 0.865 -6.355 -4.644 1.00 96.06 86 ILE A CA 1
ATOM 695 C C . ILE A 1 86 ? 1.961 -7.314 -5.116 1.00 96.06 86 ILE A C 1
ATOM 697 O O . ILE A 1 86 ? 2.676 -6.983 -6.054 1.00 96.06 86 ILE A O 1
ATOM 701 N N . GLU A 1 87 ? 2.043 -8.520 -4.559 1.00 96.38 87 GLU A N 1
ATOM 702 C CA . GLU A 1 87 ? 3.044 -9.529 -4.932 1.00 96.38 87 GLU A CA 1
ATOM 703 C C . GLU A 1 87 ? 2.983 -9.862 -6.428 1.00 96.38 87 GLU A C 1
ATOM 705 O O . GLU A 1 87 ? 3.999 -9.795 -7.116 1.00 96.38 87 GLU A O 1
ATOM 710 N N . ARG A 1 88 ? 1.780 -10.079 -6.983 1.00 96.94 88 ARG A N 1
ATOM 711 C CA . ARG A 1 88 ? 1.603 -10.264 -8.438 1.00 96.94 88 ARG A CA 1
ATOM 712 C C . ARG A 1 88 ? 2.037 -9.061 -9.273 1.00 96.94 88 ARG A C 1
ATOM 714 O O . ARG A 1 88 ? 2.410 -9.230 -10.431 1.00 96.94 88 ARG A O 1
ATOM 721 N N . THR A 1 89 ? 1.921 -7.851 -8.734 1.00 96.94 89 THR A N 1
ATOM 722 C CA . THR A 1 89 ? 2.354 -6.630 -9.424 1.00 96.94 89 THR A CA 1
ATOM 723 C C . THR A 1 89 ? 3.877 -6.539 -9.424 1.00 96.94 89 THR A C 1
ATOM 725 O O . THR A 1 89 ? 4.465 -6.273 -10.464 1.00 96.94 89 THR A O 1
ATOM 728 N N . PHE A 1 90 ? 4.521 -6.828 -8.291 1.00 96.75 90 PHE A N 1
ATOM 729 C CA . PHE A 1 90 ? 5.979 -6.822 -8.180 1.00 96.75 90 PHE A CA 1
ATOM 730 C C . PHE A 1 90 ? 6.649 -7.942 -8.982 1.00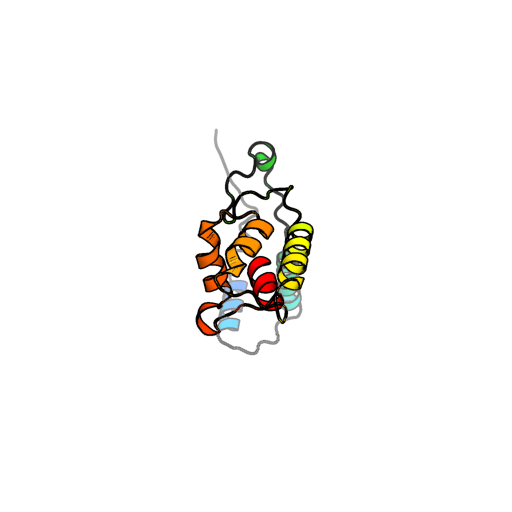 96.75 90 PHE A C 1
ATOM 732 O O . PHE A 1 90 ? 7.717 -7.708 -9.537 1.00 96.75 90 PHE A O 1
ATOM 739 N N . ALA A 1 91 ? 6.003 -9.102 -9.128 1.00 96.62 91 ALA A N 1
ATOM 740 C CA . ALA A 1 91 ? 6.485 -10.201 -9.968 1.00 96.62 91 ALA A CA 1
ATOM 741 C C . ALA A 1 91 ? 6.625 -9.827 -11.460 1.00 96.62 91 ALA A C 1
ATOM 743 O O . ALA A 1 91 ? 7.321 -10.506 -12.208 1.00 96.62 91 ALA A O 1
ATOM 744 N N . GLN A 1 92 ? 5.969 -8.749 -11.908 1.00 95.56 92 GLN A N 1
ATOM 745 C CA . GLN A 1 92 ? 6.095 -8.235 -13.278 1.00 95.56 92 GLN A CA 1
ATOM 746 C C . GLN A 1 92 ? 7.294 -7.292 -13.450 1.00 95.56 92 GLN A C 1
ATOM 748 O O . GLN A 1 92 ? 7.616 -6.921 -14.578 1.00 95.56 92 GLN A O 1
ATOM 753 N N . PHE A 1 93 ? 7.934 -6.867 -12.357 1.00 94.62 93 PHE A N 1
ATOM 754 C CA . PHE A 1 93 ? 9.069 -5.953 -12.408 1.00 94.62 93 PHE A CA 1
ATOM 755 C C . PHE A 1 93 ? 10.399 -6.713 -12.444 1.00 94.62 93 PHE A C 1
ATOM 757 O O . PHE A 1 93 ? 10.527 -7.772 -11.821 1.00 94.62 93 PHE A O 1
ATOM 764 N N . PRO A 1 94 ? 11.430 -6.162 -13.109 1.00 92.12 94 PRO A N 1
ATOM 765 C CA . PRO A 1 94 ? 12.771 -6.726 -13.064 1.00 92.12 94 PRO A CA 1
ATOM 766 C C . PRO A 1 94 ? 13.256 -6.889 -11.618 1.00 92.12 94 PRO A C 1
ATOM 768 O O . PRO A 1 94 ? 13.178 -5.961 -10.811 1.00 92.12 94 PRO A O 1
ATOM 771 N N . HIS A 1 95 ? 13.759 -8.081 -11.290 1.00 92.38 95 HIS A N 1
ATOM 772 C CA . HIS A 1 95 ? 14.252 -8.436 -9.951 1.00 92.38 95 HIS A CA 1
ATOM 773 C C . HIS A 1 95 ? 13.234 -8.256 -8.810 1.00 92.38 95 HIS A C 1
ATOM 775 O O . HIS A 1 95 ? 13.648 -8.121 -7.660 1.00 92.38 95 HIS A 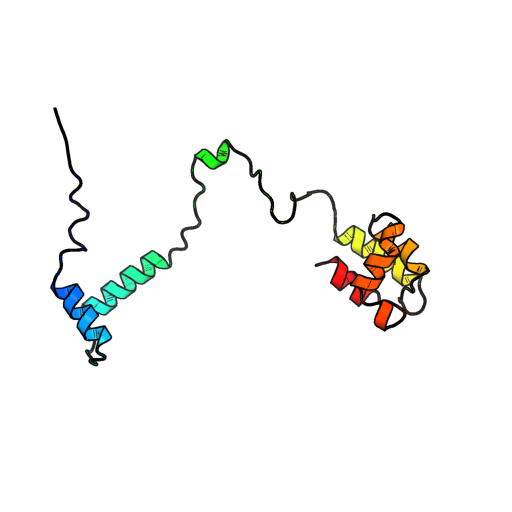O 1
ATOM 781 N N . GLU A 1 96 ? 11.930 -8.212 -9.107 1.00 93.25 96 GLU A N 1
ATOM 782 C CA . GLU A 1 96 ? 10.873 -7.930 -8.123 1.00 93.25 96 GLU A CA 1
ATOM 783 C C . GLU A 1 96 ? 11.079 -6.594 -7.386 1.00 93.25 96 GLU A C 1
ATOM 785 O O . GLU A 1 96 ? 10.775 -6.441 -6.193 1.00 93.25 96 GLU A O 1
ATOM 790 N N . ARG A 1 97 ? 11.636 -5.608 -8.103 1.00 94.62 97 ARG A N 1
ATOM 791 C CA . ARG A 1 97 ? 11.906 -4.264 -7.590 1.00 94.62 97 ARG A CA 1
ATOM 792 C C . ARG A 1 97 ? 11.157 -3.212 -8.392 1.00 94.62 97 ARG A C 1
ATOM 794 O O . ARG A 1 97 ? 11.296 -3.132 -9.604 1.00 94.62 97 ARG A O 1
ATOM 801 N N . ALA A 1 98 ? 10.409 -2.366 -7.694 1.00 96.06 98 ALA A N 1
ATOM 802 C CA . ALA A 1 98 ? 9.695 -1.242 -8.285 1.00 96.06 98 ALA A CA 1
ATOM 803 C C . ALA A 1 98 ? 10.554 0.027 -8.242 1.00 96.06 98 ALA A C 1
ATOM 805 O O . ALA A 1 98 ? 11.071 0.400 -7.183 1.00 96.06 98 ALA A O 1
ATOM 806 N N . THR A 1 99 ? 10.676 0.710 -9.377 1.00 96.44 99 THR A N 1
ATOM 807 C CA . THR A 1 99 ? 11.217 2.075 -9.454 1.00 96.44 99 THR A CA 1
ATOM 808 C C . THR A 1 99 ? 10.095 3.104 -9.299 1.00 96.44 99 THR A C 1
ATOM 810 O O . THR A 1 99 ? 8.917 2.750 -9.279 1.00 96.44 99 THR A O 1
ATOM 813 N N . MET A 1 100 ? 10.428 4.394 -9.217 1.00 94.88 100 MET A N 1
ATOM 814 C CA . MET A 1 100 ? 9.432 5.469 -9.092 1.00 94.88 100 MET A CA 1
ATOM 815 C C . MET A 1 100 ? 8.395 5.484 -10.238 1.00 94.88 100 MET A C 1
ATOM 817 O O . MET A 1 100 ? 7.241 5.879 -10.038 1.00 94.88 100 MET A O 1
ATOM 821 N N . GLU A 1 101 ? 8.780 5.033 -11.432 1.00 95.06 101 GLU A N 1
ATOM 822 C CA . GLU A 1 101 ? 7.901 4.946 -12.605 1.00 95.06 101 GLU A CA 1
ATOM 823 C C . GLU A 1 101 ? 6.846 3.841 -12.440 1.00 95.06 101 GLU A C 1
ATOM 825 O O . GLU A 1 101 ? 5.670 4.032 -12.762 1.00 95.06 101 GLU A O 1
ATOM 830 N N . ASP A 1 102 ? 7.230 2.724 -11.821 1.00 95.50 102 ASP A N 1
ATOM 831 C CA . ASP A 1 102 ? 6.372 1.561 -11.586 1.00 95.50 102 ASP A CA 1
ATOM 832 C C . ASP A 1 102 ? 5.364 1.761 -10.452 1.00 95.50 102 ASP A C 1
ATOM 834 O O . ASP A 1 102 ? 4.321 1.100 -10.400 1.00 95.50 102 ASP A O 1
ATOM 838 N N . MET A 1 103 ? 5.628 2.712 -9.555 1.00 96.25 103 MET A N 1
ATOM 839 C CA . MET A 1 103 ? 4.822 2.939 -8.355 1.00 96.25 103 MET A CA 1
ATOM 840 C C . MET A 1 103 ? 3.382 3.368 -8.646 1.00 96.25 103 MET A C 1
ATOM 842 O O . MET A 1 103 ? 2.520 3.227 -7.780 1.00 96.25 103 MET A O 1
ATOM 846 N N . GLY A 1 104 ? 3.075 3.826 -9.864 1.00 96.00 104 GLY A N 1
ATOM 847 C CA . GLY A 1 104 ? 1.688 4.031 -10.289 1.00 96.00 104 GLY A CA 1
ATOM 848 C C . GLY A 1 104 ? 0.886 2.723 -10.353 1.00 96.00 104 GLY A C 1
ATOM 849 O O . GLY A 1 104 ? -0.270 2.682 -9.927 1.00 96.00 104 GLY A O 1
ATOM 850 N N . ARG A 1 105 ? 1.512 1.629 -10.813 1.00 96.38 105 ARG A N 1
ATOM 851 C CA . ARG A 1 105 ? 0.907 0.285 -10.827 1.00 96.38 105 ARG A CA 1
ATOM 852 C C . ARG A 1 105 ? 0.756 -0.262 -9.410 1.00 96.38 105 ARG A C 1
ATOM 854 O O . ARG A 1 105 ? -0.293 -0.809 -9.077 1.00 96.38 105 ARG A O 1
ATOM 861 N N . VAL A 1 106 ? 1.760 -0.038 -8.561 1.00 96.12 106 VAL A N 1
ATOM 862 C CA . VAL A 1 106 ? 1.731 -0.441 -7.146 1.00 96.12 106 VAL A CA 1
ATOM 863 C C . VAL A 1 106 ? 0.630 0.295 -6.376 1.00 96.12 106 VAL A C 1
ATOM 865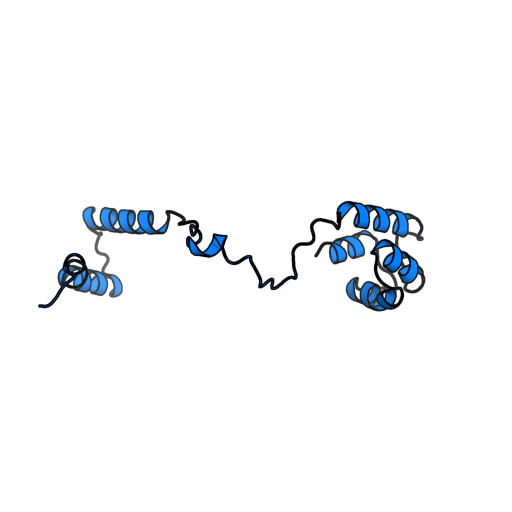 O O . VAL A 1 106 ? -0.146 -0.347 -5.673 1.00 96.12 106 VAL A O 1
ATOM 868 N N . ALA A 1 107 ? 0.487 1.612 -6.560 1.00 96.56 107 ALA A N 1
ATOM 869 C CA . ALA A 1 107 ? -0.581 2.398 -5.937 1.00 96.56 107 ALA A CA 1
ATOM 870 C C . ALA A 1 107 ? -1.973 1.859 -6.308 1.00 96.56 107 ALA A C 1
ATOM 872 O O . ALA A 1 107 ? -2.823 1.684 -5.435 1.00 96.56 107 ALA A O 1
ATOM 873 N N . LYS A 1 108 ? -2.175 1.494 -7.582 1.00 96.06 108 LYS A N 1
ATOM 874 C CA . LYS A 1 108 ? -3.417 0.863 -8.050 1.00 96.06 108 LYS A CA 1
ATOM 875 C C . LYS A 1 108 ? -3.673 -0.493 -7.382 1.00 96.06 108 LYS A C 1
ATOM 877 O O . LYS A 1 108 ? -4.808 -0.766 -6.999 1.00 96.06 108 LYS A O 1
ATOM 882 N N . ALA A 1 109 ? -2.646 -1.329 -7.214 1.00 95.00 109 ALA A N 1
ATOM 883 C CA . ALA A 1 109 ? -2.769 -2.621 -6.529 1.00 95.00 109 ALA A CA 1
ATOM 884 C C . ALA A 1 109 ? -3.147 -2.471 -5.043 1.00 95.00 109 ALA A C 1
ATOM 886 O O . ALA A 1 109 ? -3.898 -3.293 -4.520 1.00 95.00 109 ALA A O 1
ATOM 887 N N . CYS A 1 110 ? -2.686 -1.392 -4.405 1.00 93.75 110 CYS A N 1
ATOM 888 C CA . CYS A 1 110 ? -3.011 -1.028 -3.025 1.00 93.75 110 CYS A CA 1
ATOM 889 C C . CYS A 1 110 ? -4.413 -0.408 -2.860 1.00 93.75 110 CYS A C 1
ATOM 891 O O . CYS A 1 110 ? -4.855 -0.196 -1.735 1.00 93.75 110 CYS A O 1
ATOM 893 N N . GLY A 1 111 ? -5.113 -0.088 -3.957 1.00 92.94 111 GLY A N 1
ATOM 894 C CA . GLY A 1 111 ? -6.376 0.658 -3.915 1.00 92.94 111 GLY A CA 1
ATOM 895 C C . GLY A 1 111 ? -6.202 2.150 -3.605 1.00 92.94 111 GLY A C 1
ATOM 896 O O . GLY A 1 111 ? -7.164 2.815 -3.230 1.00 92.94 111 GLY A O 1
ATOM 897 N N . CYS A 1 112 ? -4.989 2.685 -3.759 1.00 94.00 112 CYS A N 1
ATOM 898 C CA . CYS A 1 112 ? -4.680 4.089 -3.510 1.00 94.00 112 CYS A CA 1
ATOM 899 C C . CYS A 1 112 ? -4.831 4.938 -4.785 1.00 94.00 112 CYS A C 1
ATOM 901 O O . CYS A 1 112 ? -4.581 4.451 -5.893 1.00 94.00 112 CYS A O 1
ATOM 903 N N . PRO A 1 113 ? -5.158 6.237 -4.655 1.00 96.88 113 PRO A N 1
ATOM 904 C CA . PRO A 1 113 ? -5.086 7.182 -5.765 1.00 96.88 113 PRO A CA 1
ATOM 905 C C . PRO A 1 113 ? -3.681 7.265 -6.380 1.00 96.88 113 PRO A C 1
ATOM 907 O O . PRO A 1 113 ? -2.679 7.129 -5.682 1.00 96.88 113 PRO A O 1
ATOM 910 N N . LEU A 1 114 ? -3.585 7.578 -7.678 1.00 95.38 114 LEU A N 1
ATOM 911 C CA . LEU A 1 114 ? -2.307 7.592 -8.410 1.00 95.38 114 LEU A CA 1
ATOM 912 C C . LEU A 1 114 ? -1.238 8.497 -7.772 1.00 95.38 114 LEU A C 1
ATOM 914 O O . LEU A 1 114 ? -0.060 8.144 -7.759 1.00 95.38 114 LEU A O 1
ATOM 918 N N . TYR A 1 115 ? -1.631 9.647 -7.220 1.00 96.06 115 TYR A N 1
ATOM 919 C CA . TYR A 1 115 ? -0.698 10.596 -6.604 1.00 96.06 115 TYR A CA 1
ATOM 920 C C . TYR A 1 115 ? -0.015 10.047 -5.337 1.00 96.06 115 TYR A C 1
ATOM 922 O O . TYR A 1 115 ? 1.007 10.583 -4.915 1.00 96.06 115 TYR A O 1
ATOM 930 N N . TRP A 1 116 ? -0.507 8.939 -4.766 1.00 96.44 116 TRP A N 1
ATOM 931 C CA . TRP A 1 116 ? 0.141 8.256 -3.642 1.00 96.44 116 TRP A CA 1
ATOM 932 C C . TRP A 1 116 ? 1.426 7.527 -4.038 1.00 96.44 116 TRP A C 1
ATOM 934 O O . TRP A 1 116 ? 2.179 7.126 -3.153 1.00 96.44 116 TRP A O 1
ATOM 944 N N . LYS A 1 117 ? 1.731 7.385 -5.336 1.00 95.81 117 LYS A N 1
ATOM 945 C CA . LYS A 1 117 ? 2.946 6.698 -5.797 1.00 95.81 117 LYS A CA 1
ATOM 946 C C . LYS A 1 117 ? 4.233 7.240 -5.152 1.00 95.81 117 LYS A C 1
ATOM 948 O O . LYS A 1 117 ? 5.109 6.452 -4.820 1.00 95.81 117 LYS A O 1
ATOM 953 N N . GLY A 1 118 ? 4.318 8.557 -4.931 1.00 95.69 118 GLY A N 1
ATOM 954 C CA . GLY A 1 118 ? 5.457 9.213 -4.276 1.00 95.69 118 GLY A CA 1
ATOM 955 C C . GLY A 1 118 ? 5.557 8.865 -2.791 1.00 95.69 118 GLY A C 1
ATOM 956 O O . GLY A 1 118 ? 6.541 8.245 -2.396 1.00 95.69 118 GLY A O 1
ATOM 957 N N . PRO A 1 119 ? 4.527 9.171 -1.979 1.00 96.50 119 PRO A N 1
ATOM 958 C CA . PRO A 1 119 ? 4.487 8.777 -0.573 1.00 96.50 119 PRO A CA 1
ATOM 959 C C . PRO A 1 119 ? 4.772 7.290 -0.346 1.00 96.50 119 PRO A C 1
ATOM 961 O O . PRO A 1 119 ? 5.622 6.958 0.469 1.00 96.50 119 PRO A O 1
ATOM 964 N N . LEU A 1 120 ? 4.156 6.392 -1.121 1.00 95.75 120 LEU A N 1
ATOM 965 C CA . LEU A 1 120 ? 4.382 4.947 -1.010 1.00 95.75 120 LEU A CA 1
ATOM 966 C C . LEU A 1 120 ? 5.845 4.557 -1.273 1.00 95.75 120 LEU A C 1
ATOM 968 O O . LEU A 1 120 ? 6.395 3.694 -0.585 1.00 95.75 120 LEU A O 1
ATOM 972 N N . PHE A 1 121 ? 6.484 5.202 -2.249 1.00 96.44 121 PHE A N 1
ATOM 973 C CA . PHE A 1 121 ? 7.882 4.962 -2.593 1.00 96.44 121 PHE A CA 1
ATOM 974 C C . PHE A 1 121 ? 8.827 5.470 -1.501 1.00 96.44 121 PHE A C 1
ATOM 976 O O . PHE A 1 121 ? 9.730 4.748 -1.071 1.00 96.44 121 PHE A O 1
ATOM 983 N N . CYS A 1 122 ? 8.587 6.686 -1.007 1.00 95.06 122 CYS A N 1
ATOM 984 C CA . CYS A 1 122 ? 9.350 7.292 0.081 1.00 95.06 122 CYS A CA 1
ATOM 985 C C . CYS A 1 122 ? 9.201 6.495 1.385 1.00 95.06 122 CYS A C 1
ATOM 987 O O . CYS A 1 122 ? 10.206 6.160 2.011 1.00 95.06 122 CYS A O 1
ATOM 989 N N . SER A 1 123 ? 7.980 6.097 1.757 1.00 93.75 123 SER A N 1
ATOM 990 C CA . SER A 1 123 ? 7.699 5.301 2.960 1.00 93.75 123 SER A CA 1
ATOM 991 C C . SER A 1 123 ? 8.369 3.927 2.932 1.00 93.75 123 SER A C 1
ATOM 993 O O . SER A 1 123 ? 8.846 3.450 3.960 1.00 93.75 123 SER A O 1
ATOM 995 N N . ALA A 1 124 ? 8.477 3.300 1.758 1.00 94.31 124 ALA A N 1
ATOM 996 C CA . ALA A 1 124 ? 9.226 2.055 1.600 1.00 94.31 124 ALA A CA 1
ATOM 997 C C . ALA A 1 124 ? 10.754 2.268 1.474 1.00 94.31 124 ALA A C 1
ATOM 999 O O . ALA A 1 124 ? 11.525 1.309 1.357 1.00 94.31 124 ALA A O 1
ATOM 1000 N N . GLY A 1 125 ? 11.232 3.514 1.531 1.00 92.94 125 GLY A N 1
ATOM 1001 C CA . GLY A 1 125 ? 12.647 3.880 1.459 1.00 92.94 125 GLY A CA 1
ATOM 1002 C C . GLY A 1 125 ? 13.262 3.704 0.070 1.00 92.94 125 GLY A C 1
ATOM 1003 O O . GLY A 1 125 ? 14.454 3.401 -0.028 1.00 92.94 125 GLY A O 1
ATOM 1004 N N . GLY A 1 126 ? 12.455 3.852 -0.982 1.00 93.12 126 GLY A N 1
ATOM 1005 C CA . GLY A 1 126 ? 12.895 3.801 -2.374 1.00 93.12 126 GLY A CA 1
ATOM 1006 C C . GLY A 1 126 ? 13.832 4.946 -2.742 1.00 93.12 126 GLY A C 1
ATOM 1007 O O . GLY A 1 126 ? 14.791 4.726 -3.469 1.00 93.12 126 GLY A O 1
ATOM 1008 N N . GLU A 1 127 ? 13.646 6.131 -2.156 1.00 92.06 127 GLU A N 1
ATOM 1009 C CA . GLU A 1 127 ? 14.480 7.318 -2.408 1.00 92.06 127 GLU A CA 1
ATOM 1010 C C . GLU A 1 127 ? 15.974 7.066 -2.139 1.00 92.06 127 GLU A C 1
ATOM 1012 O O . GLU A 1 127 ? 16.826 7.442 -2.935 1.00 92.06 127 GLU A O 1
ATOM 1017 N N . ARG A 1 128 ? 16.303 6.328 -1.069 1.00 90.94 128 ARG A N 1
ATOM 1018 C CA . ARG A 1 128 ? 17.694 5.988 -0.715 1.00 90.94 128 ARG A CA 1
ATOM 1019 C C . ARG A 1 128 ? 18.360 4.980 -1.648 1.00 90.94 128 ARG A C 1
ATOM 1021 O O . ARG A 1 128 ? 19.579 4.866 -1.638 1.00 90.94 128 ARG A O 1
ATOM 1028 N N . THR A 1 129 ? 17.577 4.161 -2.343 1.00 89.94 129 THR A N 1
ATOM 1029 C CA . THR A 1 129 ? 18.079 2.984 -3.078 1.00 89.94 129 THR A CA 1
ATOM 1030 C C . THR A 1 129 ? 17.733 3.009 -4.566 1.00 89.94 129 THR A C 1
ATOM 1032 O O . THR A 1 129 ? 18.129 2.104 -5.294 1.00 89.94 129 THR A O 1
ATOM 1035 N N . GLY A 1 130 ? 16.966 4.003 -5.017 1.00 93.69 130 GLY A N 1
ATOM 1036 C CA . GLY A 1 130 ? 16.418 4.111 -6.371 1.00 93.69 130 GLY A CA 1
ATOM 1037 C C . GLY A 1 130 ? 15.293 3.118 -6.691 1.00 93.69 130 GLY A C 1
ATOM 1038 O O . GLY A 1 130 ? 14.624 3.261 -7.710 1.00 93.69 130 GLY A O 1
ATOM 1039 N N . SER A 1 131 ? 15.050 2.114 -5.842 1.00 95.06 131 SER A N 1
ATOM 1040 C CA . SER A 1 131 ? 14.030 1.084 -6.065 1.00 95.06 131 SER A CA 1
ATOM 1041 C C . SER A 1 131 ? 13.625 0.376 -4.775 1.00 95.06 131 SER A C 1
ATOM 1043 O O . SER A 1 131 ? 14.412 0.252 -3.839 1.00 95.06 131 SER A O 1
ATOM 1045 N N . VAL A 1 132 ? 12.413 -0.165 -4.736 1.00 96.62 132 VAL A N 1
ATOM 1046 C CA . VAL A 1 132 ? 11.848 -0.856 -3.571 1.00 96.62 132 VAL A CA 1
ATOM 1047 C C . VAL A 1 132 ? 11.640 -2.330 -3.900 1.00 96.62 132 VAL A C 1
ATOM 1049 O O . VAL A 1 132 ? 11.064 -2.633 -4.936 1.00 96.62 132 VAL A O 1
ATOM 1052 N N . SER A 1 133 ? 12.069 -3.249 -3.030 1.00 96.06 133 SER A N 1
ATOM 1053 C CA . SER A 1 133 ? 11.762 -4.680 -3.170 1.00 96.06 133 SER A CA 1
ATOM 1054 C C . SER A 1 133 ? 10.381 -5.033 -2.619 1.00 96.06 133 SER A C 1
ATOM 1056 O O . SER A 1 133 ? 9.905 -4.404 -1.666 1.00 96.06 133 SER A O 1
ATOM 1058 N N . VAL A 1 134 ? 9.774 -6.091 -3.163 1.00 96.12 134 VAL A N 1
ATOM 1059 C CA . VAL A 1 134 ? 8.458 -6.591 -2.728 1.00 96.12 134 VAL A CA 1
ATOM 1060 C C . VAL A 1 134 ? 8.388 -6.838 -1.219 1.00 96.12 134 VAL A C 1
ATOM 1062 O O . VAL A 1 134 ? 7.481 -6.343 -0.554 1.00 96.12 134 VAL A O 1
ATOM 1065 N N . HIS A 1 135 ? 9.390 -7.505 -0.641 1.00 95.44 135 HIS A N 1
ATOM 1066 C CA . HIS A 1 135 ? 9.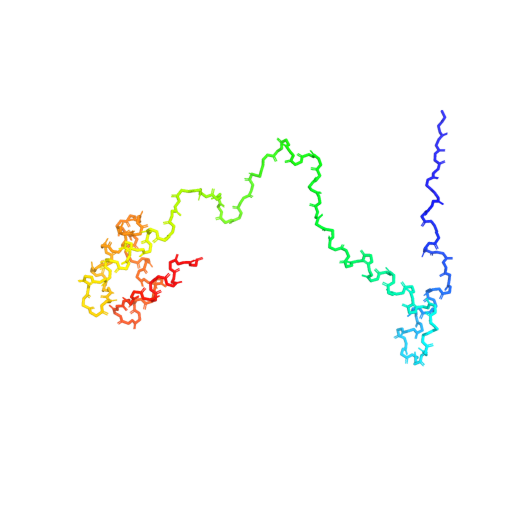412 -7.822 0.788 1.00 95.44 135 HIS A CA 1
ATOM 1067 C C . HIS A 1 135 ? 9.398 -6.570 1.665 1.00 95.44 135 HIS A C 1
ATOM 1069 O O . HIS A 1 135 ? 8.678 -6.512 2.662 1.00 95.44 135 HIS A O 1
ATOM 1075 N N . LYS A 1 136 ? 10.169 -5.545 1.283 1.00 95.00 136 LYS A N 1
ATOM 1076 C CA . LYS A 1 136 ? 10.229 -4.286 2.029 1.00 95.00 136 LYS A CA 1
ATOM 1077 C C . LYS A 1 136 ? 8.912 -3.522 1.922 1.00 95.00 136 LYS A C 1
ATOM 1079 O O . LYS A 1 136 ? 8.449 -2.967 2.917 1.00 95.00 136 LYS A O 1
ATOM 1084 N N . PHE A 1 137 ? 8.304 -3.525 0.738 1.00 96.00 137 PHE A N 1
ATOM 1085 C CA . PHE A 1 137 ? 7.020 -2.879 0.505 1.00 96.00 137 PHE A CA 1
ATOM 1086 C C . PHE A 1 137 ? 5.887 -3.553 1.291 1.00 96.00 137 PHE A C 1
ATOM 1088 O O . PHE A 1 137 ? 5.175 -2.881 2.030 1.00 96.00 137 PHE A O 1
ATOM 1095 N N . VAL A 1 138 ? 5.764 -4.882 1.210 1.00 95.19 138 VAL A N 1
ATOM 1096 C CA . VAL A 1 138 ? 4.737 -5.653 1.934 1.00 95.19 138 VAL A CA 1
ATOM 1097 C C . VAL A 1 138 ? 4.909 -5.523 3.450 1.00 95.19 138 VAL A C 1
ATOM 1099 O O . VAL A 1 138 ? 3.923 -5.353 4.164 1.00 95.19 138 VAL A O 1
ATOM 1102 N N . ALA A 1 139 ? 6.144 -5.545 3.960 1.00 94.44 139 ALA A N 1
ATOM 1103 C CA . ALA A 1 139 ? 6.409 -5.352 5.387 1.00 94.44 139 ALA A CA 1
ATOM 1104 C C . ALA A 1 139 ? 6.033 -3.946 5.887 1.00 94.44 139 ALA A C 1
ATOM 1106 O O . ALA A 1 139 ? 5.615 -3.804 7.035 1.00 94.44 139 ALA A O 1
ATOM 1107 N N . MET A 1 140 ? 6.184 -2.916 5.047 1.00 94.75 140 MET A N 1
ATOM 1108 C CA . MET A 1 140 ? 5.719 -1.557 5.340 1.00 94.75 140 MET A CA 1
ATOM 1109 C C . MET A 1 140 ? 4.189 -1.485 5.314 1.00 94.75 140 MET A C 1
ATOM 1111 O O . MET A 1 140 ? 3.600 -0.949 6.241 1.00 94.75 140 MET A O 1
ATOM 1115 N N . TRP A 1 141 ? 3.555 -2.089 4.308 1.00 92.56 141 TRP A N 1
ATOM 1116 C CA . TRP A 1 141 ? 2.105 -2.037 4.098 1.00 92.56 141 TRP A CA 1
ATOM 1117 C C . TRP A 1 141 ? 1.281 -2.782 5.162 1.00 92.56 141 TRP A C 1
ATOM 1119 O O . TRP A 1 141 ? 0.129 -2.441 5.405 1.00 92.56 141 TRP A O 1
ATOM 1129 N N . ARG A 1 142 ? 1.853 -3.817 5.792 1.00 90.06 142 ARG A N 1
ATOM 1130 C CA . ARG A 1 142 ? 1.199 -4.584 6.871 1.00 90.06 142 ARG A CA 1
ATOM 1131 C C . ARG A 1 142 ? 1.159 -3.850 8.222 1.00 90.06 142 ARG A C 1
ATOM 1133 O O . ARG A 1 142 ? 0.476 -4.336 9.121 1.00 90.06 142 ARG A O 1
ATOM 1140 N N . LYS A 1 143 ? 1.936 -2.777 8.399 1.00 79.88 143 LYS A N 1
ATOM 1141 C CA . LYS A 1 143 ? 2.048 -2.030 9.664 1.00 79.88 143 LYS A CA 1
ATOM 1142 C C . LYS A 1 143 ? 1.056 -0.878 9.729 1.00 79.88 143 LYS A C 1
ATOM 1144 O O . LYS A 1 143 ? 0.564 -0.632 10.852 1.00 79.88 143 LYS A O 1
#

Sequence (143 aa):
MRADMRLRDLSLRQDPDLRQELASLARGCDFVLPSRFKKRLKAFQQVQTRKEEPLPPAASRSIPTFYFPRGRPQDTVNIDTVIAKIERTFAQFPHERATMEDMGRVAKACGCPLYWKGPLFCSAGGERTGSVSVHKFVAMWRK

Organism: NCBI:txid84702

pLDDT: mean 75.45, std 20.76, range [33.81, 96.94]

Secondary structure (DSSP, 8-state):
-------SSTTTT--HHHHHHHHHHTTT------HHHHHHHHHHHHHHHS----PPPGGGGTS-----TT-PPPTT--HHHHHHHHHHHHTTSGGGEE-TTTHHHHHHHTT--GGGHHHHHHHTT-TTTSSEEHHHHHHHHT-

Radius of gyration: 30.99 Å; chains: 1; bounding box: 54×29×78 Å